Protein AF-A0A2V7DIC9-F1 (afdb_monomer)

pLDDT: mean 82.59, std 11.11, range [47.47, 97.12]

Foldseek 3Di:
DDDDQKDFDDDPNHTDDIDGDDPPPPDPPPPDDPVVVVVVVCVVVVNDDDCPVVVVVVVVVVVVD

Solvent-accessible surface area (backbone atoms only — not comparable to full-atom values): 4360 Å² total; per-residue (Å²): 136,87,78,78,71,61,47,78,40,62,58,94,91,36,83,75,49,72,51,64,79,77,86,78,69,76,71,78,75,77,76,90,51,71,66,63,48,51,54,49,50,37,59,76,47,72,67,53,82,84,56,67,63,61,51,54,54,49,54,58,54,61,75,74,106

Mean predicted aligned error: 13.07 Å

Radius of gyration: 26.92 Å; Cα contacts (8 Å, |Δi|>4): 27; chains: 1; bounding box: 49×30×70 Å

Sequence (65 aa):
MQIEKEIVITRDAKPVAKLVRIDERPKPRKRFDPTAHAKWQRRIAGGKVSRWVDRAVREAREVRR

Structure (mmCIF, N/CA/C/O backbone):
data_AF-A0A2V7DIC9-F1
#
_entry.id   AF-A0A2V7DIC9-F1
#
loop_
_atom_site.group_PDB
_atom_site.id
_atom_site.type_symbol
_atom_site.label_atom_id
_atom_site.label_alt_id
_atom_site.label_comp_id
_atom_site.label_asym_id
_atom_site.label_entity_id
_atom_site.label_seq_id
_atom_site.pdbx_PDB_ins_code
_atom_site.Cartn_x
_atom_site.Cartn_y
_atom_site.Cartn_z
_atom_site.occupancy
_atom_site.B_iso_or_equiv
_atom_site.auth_seq_id
_atom_site.auth_comp_id
_atom_site.auth_asym_id
_atom_site.auth_atom_id
_atom_site.pdbx_PDB_model_num
ATOM 1 N N . MET A 1 1 ? -1.009 10.787 35.170 1.00 47.47 1 MET A N 1
ATOM 2 C CA . MET A 1 1 ? -2.094 10.820 34.164 1.00 47.47 1 MET A CA 1
ATOM 3 C C . MET A 1 1 ? -2.113 9.487 33.437 1.00 47.47 1 MET A C 1
ATOM 5 O O . MET A 1 1 ? -1.136 9.175 32.767 1.00 47.47 1 MET A O 1
ATOM 9 N N . GLN A 1 2 ? -3.160 8.679 33.619 1.00 56.12 2 GLN A N 1
ATOM 10 C CA . GLN A 1 2 ? -3.357 7.483 32.799 1.00 56.12 2 GLN A CA 1
ATOM 11 C C . GLN A 1 2 ? -3.998 7.911 31.482 1.00 56.12 2 GLN A C 1
ATOM 13 O O . GLN A 1 2 ? -4.981 8.644 31.474 1.00 56.12 2 GLN A O 1
ATOM 18 N N . ILE A 1 3 ? -3.387 7.519 30.372 1.00 63.97 3 ILE A N 1
ATOM 19 C CA . ILE A 1 3 ? -3.905 7.805 29.041 1.00 63.97 3 ILE A CA 1
ATOM 20 C C . ILE A 1 3 ? -4.753 6.603 28.642 1.00 63.97 3 ILE A C 1
ATOM 22 O O . ILE A 1 3 ? -4.214 5.522 28.397 1.00 63.97 3 ILE A O 1
ATOM 26 N N . GLU A 1 4 ? -6.068 6.783 28.594 1.00 68.50 4 GLU A N 1
ATOM 27 C CA . GLU A 1 4 ? -6.985 5.746 28.125 1.00 68.50 4 GLU A CA 1
ATOM 28 C C . GLU A 1 4 ? -6.725 5.450 26.638 1.00 68.50 4 GLU A C 1
ATOM 30 O O . GLU A 1 4 ? -6.594 6.358 25.812 1.00 68.50 4 GLU A O 1
ATOM 35 N N . LYS A 1 5 ? -6.577 4.162 26.300 1.00 75.75 5 LYS A N 1
ATOM 36 C CA . LYS A 1 5 ? -6.281 3.698 24.930 1.00 75.75 5 LYS A CA 1
ATOM 37 C C . LYS A 1 5 ? -7.507 3.740 24.011 1.00 75.75 5 LYS A C 1
ATOM 39 O O . LYS A 1 5 ? -7.350 3.830 22.794 1.00 75.75 5 LYS A O 1
ATOM 44 N N . GLU A 1 6 ? -8.699 3.673 24.593 1.00 85.00 6 GLU A N 1
ATOM 45 C CA . GLU A 1 6 ? -9.982 3.584 23.905 1.00 85.00 6 GLU A CA 1
ATOM 46 C C . GLU A 1 6 ? -11.025 4.379 24.691 1.00 85.00 6 GLU A C 1
ATOM 48 O O . GLU A 1 6 ? -11.098 4.250 25.910 1.00 85.00 6 GLU A O 1
ATOM 53 N N . ILE A 1 7 ? -11.830 5.176 23.988 1.00 90.44 7 ILE A N 1
ATOM 54 C CA . ILE A 1 7 ? -12.962 5.908 24.561 1.00 90.44 7 ILE A CA 1
ATOM 55 C C . ILE A 1 7 ? -14.238 5.304 23.978 1.00 90.44 7 ILE A C 1
ATOM 57 O O . ILE A 1 7 ? -14.462 5.359 22.766 1.00 90.44 7 ILE A O 1
ATOM 61 N N . VAL A 1 8 ? -15.082 4.728 24.834 1.00 91.44 8 VAL A N 1
ATOM 62 C CA . VAL A 1 8 ? -16.385 4.185 24.429 1.00 91.44 8 VAL A CA 1
ATOM 63 C C . VAL A 1 8 ? -17.413 5.312 24.444 1.00 91.44 8 VAL A C 1
ATOM 65 O O . VAL A 1 8 ? -17.682 5.908 25.481 1.00 91.44 8 VAL A O 1
ATOM 68 N N . ILE A 1 9 ? -18.002 5.599 23.287 1.00 93.06 9 ILE A N 1
ATOM 69 C CA . ILE A 1 9 ? -19.084 6.572 23.151 1.00 93.06 9 ILE A CA 1
ATOM 70 C C . ILE A 1 9 ? -20.404 5.849 23.411 1.00 93.06 9 ILE A C 1
ATOM 72 O O . ILE A 1 9 ? -20.697 4.833 22.771 1.00 93.06 9 ILE A O 1
ATOM 76 N N . THR A 1 10 ? -21.218 6.392 24.316 1.00 96.94 10 THR A N 1
ATOM 77 C CA . THR A 1 10 ? -22.533 5.844 24.669 1.00 96.94 10 THR A CA 1
ATOM 78 C C . THR A 1 10 ? -23.680 6.779 24.287 1.00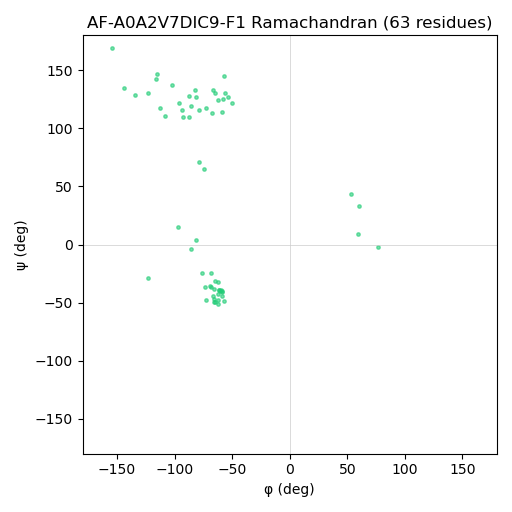 96.94 10 THR A C 1
ATOM 80 O O . THR A 1 10 ? -23.550 7.993 24.423 1.00 96.94 10 THR A O 1
ATOM 83 N N . ARG A 1 11 ? -24.832 6.214 23.905 1.00 97.12 11 ARG A N 1
ATOM 84 C CA . ARG A 1 11 ? -26.138 6.893 23.847 1.00 97.12 11 ARG A CA 1
ATOM 85 C C . ARG A 1 11 ? -27.122 6.112 24.713 1.00 97.12 11 ARG A C 1
ATOM 87 O O . ARG A 1 11 ? -27.190 4.893 24.588 1.00 97.12 11 ARG A O 1
ATOM 94 N N . ASP A 1 12 ? -27.838 6.792 25.606 1.00 96.94 12 ASP A N 1
ATOM 95 C CA . ASP A 1 12 ? -28.768 6.166 26.565 1.00 96.94 12 ASP A CA 1
ATOM 96 C C . ASP A 1 12 ? -28.109 5.052 27.399 1.00 96.94 12 ASP A C 1
ATOM 98 O O . ASP A 1 12 ? -28.649 3.957 27.549 1.00 96.94 12 ASP A O 1
ATOM 102 N N . ALA A 1 13 ? -26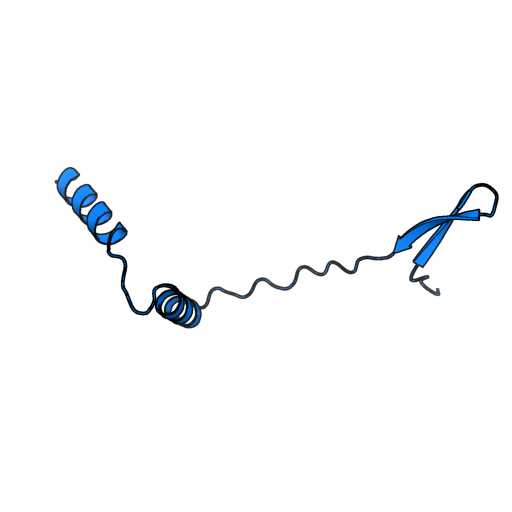.884 5.309 27.875 1.00 90.81 13 ALA A N 1
ATOM 103 C CA . ALA A 1 13 ? -26.026 4.347 28.579 1.00 90.81 13 ALA A CA 1
ATOM 104 C C . ALA A 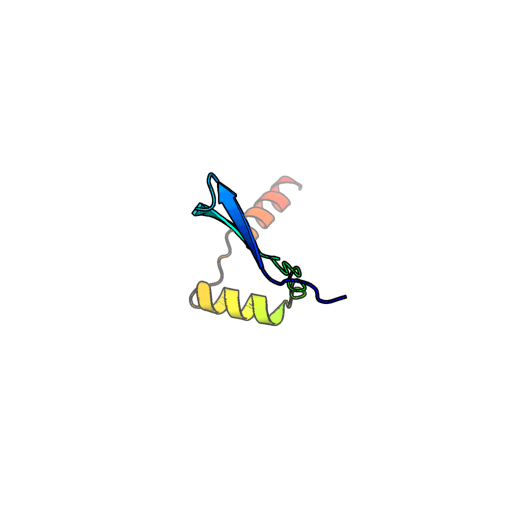1 13 ? -25.670 3.069 27.784 1.00 90.81 13 ALA A C 1
ATOM 106 O O . ALA A 1 13 ? -25.055 2.154 28.329 1.00 90.81 13 ALA A O 1
ATOM 107 N N . LYS A 1 14 ? -25.998 3.003 26.486 1.00 95.56 14 LYS A N 1
ATOM 108 C CA . LYS A 1 14 ? -25.629 1.897 25.596 1.00 95.56 14 LYS A CA 1
ATOM 109 C C . LYS A 1 14 ? -24.448 2.296 24.713 1.00 95.56 14 LYS A C 1
ATOM 111 O O . LYS A 1 14 ? -24.438 3.411 24.188 1.00 95.56 14 LYS A O 1
ATOM 116 N N . PRO A 1 15 ? -23.455 1.417 24.513 1.00 95.31 15 PRO A N 1
ATOM 117 C CA . PRO A 1 15 ? -22.325 1.709 23.640 1.00 95.31 15 PRO A CA 1
ATOM 118 C C . PRO A 1 15 ? -22.790 1.825 22.185 1.00 95.31 15 PRO A C 1
ATOM 120 O O . PRO A 1 15 ? -23.529 0.972 21.696 1.00 95.31 15 PRO A O 1
ATOM 123 N N . VAL A 1 16 ? -22.346 2.873 21.492 1.00 96.88 16 VAL A N 1
ATOM 124 C CA . VAL A 1 16 ? -22.691 3.125 20.080 1.00 96.88 16 VAL A CA 1
ATOM 125 C C . VAL A 1 16 ? -21.470 3.243 19.176 1.00 96.88 16 VAL A C 1
ATOM 127 O O . VAL A 1 16 ? -21.553 2.910 17.998 1.00 96.88 16 VAL A O 1
ATOM 130 N N . ALA A 1 17 ? -20.335 3.697 19.704 1.00 95.25 17 ALA A N 1
ATOM 131 C CA . ALA A 1 17 ? -19.099 3.834 18.942 1.00 95.25 17 ALA A CA 1
ATOM 132 C C . ALA A 1 17 ? -17.878 3.763 19.864 1.00 95.25 17 ALA A C 1
ATOM 134 O O . ALA A 1 17 ? -17.996 3.817 21.089 1.00 95.25 17 ALA A O 1
ATOM 135 N N . LYS A 1 18 ? -16.693 3.643 19.265 1.00 91.44 18 LYS A N 1
ATOM 136 C CA . LYS A 1 18 ? -15.408 3.595 19.964 1.00 91.44 18 LYS A CA 1
ATOM 137 C C . LYS A 1 18 ? -14.425 4.520 19.262 1.00 91.44 18 LYS A C 1
ATOM 139 O O . LYS A 1 18 ? -14.255 4.418 18.049 1.00 91.44 18 LYS A O 1
ATOM 144 N N . LEU A 1 19 ? -13.778 5.402 20.016 1.00 91.31 19 LEU A N 1
ATOM 145 C CA . LEU A 1 19 ? -12.626 6.162 19.544 1.00 91.31 19 LEU A CA 1
ATOM 146 C C . LEU A 1 19 ? -11.364 5.445 19.999 1.00 91.31 19 LEU A C 1
ATOM 148 O O . LEU A 1 19 ? -11.141 5.252 21.193 1.00 91.31 19 LEU A O 1
ATOM 152 N N . VAL A 1 20 ? -10.533 5.069 19.038 1.00 88.88 20 VAL A N 1
ATOM 153 C CA . VAL A 1 20 ? -9.232 4.450 19.281 1.00 88.88 20 VAL A CA 1
ATOM 154 C C . VAL A 1 20 ? -8.145 5.370 18.754 1.00 88.88 20 VAL A C 1
ATOM 156 O O . VAL A 1 20 ? -8.309 6.015 17.716 1.00 88.88 20 VAL A O 1
ATOM 159 N N . ARG A 1 21 ? -7.017 5.443 19.462 1.00 83.00 21 ARG A N 1
ATOM 160 C CA . ARG A 1 21 ? -5.841 6.133 18.929 1.00 83.00 21 ARG A CA 1
ATOM 161 C C . ARG A 1 21 ? -5.232 5.291 17.819 1.00 83.00 21 ARG A C 1
ATOM 163 O O . ARG A 1 21 ? -4.747 4.191 18.070 1.00 83.00 21 ARG A O 1
ATOM 170 N N . ILE A 1 22 ? -5.221 5.837 16.613 1.00 80.50 22 ILE A N 1
ATOM 171 C CA . ILE A 1 22 ? -4.448 5.290 15.505 1.00 80.50 22 ILE A CA 1
ATOM 172 C C . ILE A 1 22 ? -3.053 5.909 15.607 1.00 80.50 22 ILE A C 1
ATOM 174 O O . ILE A 1 22 ? -2.889 7.109 15.396 1.00 80.50 22 ILE A O 1
ATOM 178 N N . ASP A 1 23 ? -2.047 5.110 15.969 1.00 72.88 23 ASP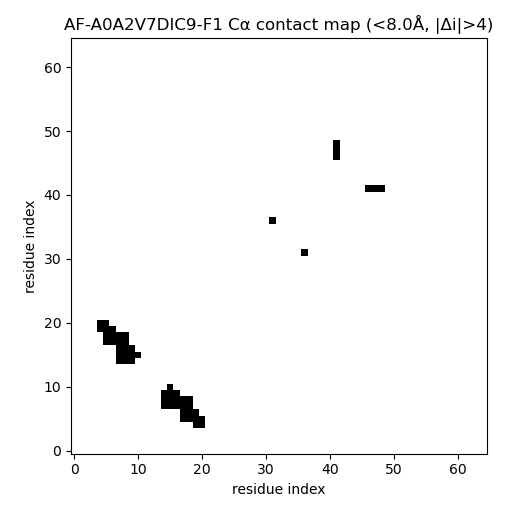 A N 1
ATOM 179 C CA . ASP A 1 23 ? -0.641 5.524 15.861 1.00 72.88 23 ASP A CA 1
ATOM 180 C C . ASP A 1 23 ? -0.226 5.361 14.391 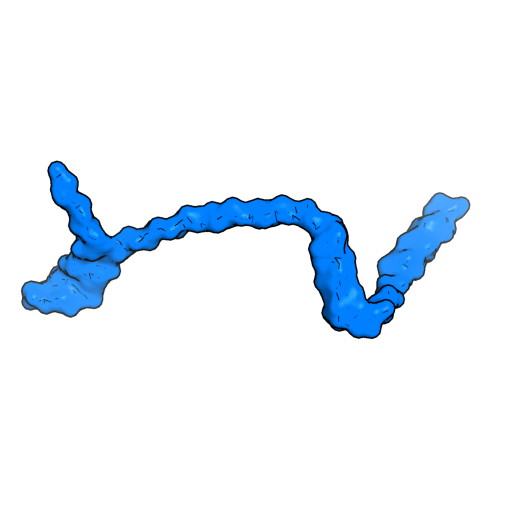1.00 72.88 23 ASP A C 1
ATOM 182 O O . ASP A 1 23 ? 0.480 4.429 14.004 1.00 72.88 23 ASP A O 1
ATOM 186 N N . GLU A 1 24 ? -0.754 6.236 13.532 1.00 69.19 24 GLU A N 1
ATOM 187 C CA . GLU A 1 24 ? -0.396 6.318 12.117 1.00 69.19 24 GLU A CA 1
ATOM 188 C C . GLU A 1 24 ? 0.983 6.977 12.007 1.00 69.19 24 GLU A C 1
ATOM 190 O O . GLU A 1 24 ? 1.155 8.083 11.503 1.00 69.19 24 GLU A O 1
ATOM 195 N N . ARG A 1 25 ? 2.018 6.306 12.525 1.00 71.12 25 ARG A N 1
ATOM 196 C CA . ARG A 1 25 ? 3.390 6.696 12.210 1.00 71.12 25 ARG A CA 1
ATOM 197 C C . ARG A 1 25 ? 3.586 6.389 10.736 1.00 71.12 25 ARG A C 1
ATOM 199 O O . ARG A 1 25 ? 3.594 5.202 10.385 1.00 71.12 25 ARG A O 1
ATOM 206 N N . PRO A 1 26 ? 3.762 7.397 9.860 1.00 73.12 26 PRO A N 1
ATOM 207 C CA . PRO A 1 26 ? 4.072 7.115 8.475 1.00 73.12 26 PRO A CA 1
ATOM 208 C C . PRO A 1 26 ? 5.362 6.310 8.484 1.00 73.12 26 PRO A C 1
ATOM 210 O O . PRO A 1 26 ? 6.411 6.784 8.929 1.00 73.12 26 PRO A O 1
ATOM 213 N N . LYS A 1 27 ? 5.274 5.049 8.051 1.00 76.88 27 LYS A N 1
ATOM 214 C CA . LYS A 1 27 ? 6.458 4.208 7.942 1.00 76.88 27 LYS A CA 1
ATOM 215 C C . LYS A 1 27 ? 7.457 4.981 7.081 1.00 76.88 27 LYS A C 1
ATOM 217 O O . LYS A 1 27 ? 7.069 5.400 5.984 1.00 76.88 27 LYS A O 1
ATOM 222 N N . PRO A 1 28 ? 8.707 5.184 7.538 1.00 81.19 28 PRO A N 1
ATOM 223 C CA . PRO A 1 28 ? 9.697 5.887 6.742 1.00 81.19 28 PRO A CA 1
ATOM 224 C C . PRO A 1 28 ? 9.730 5.265 5.349 1.00 81.19 28 PRO A C 1
ATOM 226 O O . PRO A 1 28 ? 9.910 4.047 5.213 1.00 81.19 28 PRO A O 1
ATOM 229 N N . ARG A 1 29 ? 9.474 6.076 4.313 1.00 80.88 29 ARG A N 1
ATOM 230 C CA . ARG A 1 29 ? 9.517 5.585 2.934 1.00 80.88 29 ARG A CA 1
ATOM 231 C C . ARG A 1 29 ? 10.916 5.026 2.724 1.00 80.88 29 ARG A C 1
ATOM 233 O O . ARG A 1 29 ? 11.903 5.717 2.979 1.00 80.88 29 ARG A O 1
ATOM 240 N N . LYS A 1 30 ? 11.008 3.764 2.297 1.00 84.25 30 LYS A N 1
ATOM 241 C CA . LYS A 1 30 ? 12.307 3.193 1.940 1.00 84.25 30 LYS A CA 1
ATOM 242 C C . LYS A 1 30 ? 12.920 4.089 0.868 1.00 84.25 30 LYS A C 1
ATOM 244 O O . LYS A 1 30 ? 12.241 4.427 -0.103 1.00 84.25 30 LYS A O 1
ATOM 249 N N . ARG A 1 31 ? 14.182 4.482 1.058 1.00 90.44 31 ARG A N 1
ATOM 250 C CA . ARG A 1 31 ? 14.935 5.154 -0.002 1.00 90.44 31 ARG A CA 1
ATOM 251 C C . ARG A 1 31 ? 14.950 4.248 -1.230 1.00 90.44 31 ARG A C 1
ATOM 253 O O . ARG A 1 31 ? 14.959 3.023 -1.102 1.00 90.44 31 ARG A O 1
ATOM 260 N N . PHE A 1 32 ? 14.910 4.865 -2.404 1.00 92.31 32 PHE A N 1
ATOM 261 C CA . PHE A 1 32 ? 15.026 4.134 -3.653 1.00 92.31 32 PHE A CA 1
ATOM 262 C C . PHE A 1 32 ? 16.392 3.441 -3.708 1.00 92.31 32 PHE A C 1
ATOM 264 O O . PHE A 1 32 ? 17.422 4.096 -3.563 1.00 92.31 32 PHE A O 1
ATOM 271 N N . ASP A 1 33 ? 16.381 2.125 -3.899 1.00 93.88 33 ASP A N 1
ATOM 272 C CA . ASP A 1 33 ? 17.575 1.321 -4.144 1.00 93.88 33 ASP A CA 1
ATOM 273 C C . ASP A 1 33 ? 17.550 0.875 -5.616 1.00 93.88 33 ASP A C 1
ATOM 275 O O . ASP A 1 33 ? 16.697 0.054 -5.988 1.00 93.88 33 ASP A O 1
ATOM 279 N N . PRO A 1 34 ? 18.456 1.399 -6.463 1.00 92.44 34 PRO A N 1
ATOM 280 C CA . PRO A 1 34 ? 18.483 1.070 -7.883 1.00 92.44 34 PRO A CA 1
ATOM 281 C C . PRO A 1 34 ? 18.751 -0.419 -8.135 1.00 92.44 34 PRO A C 1
ATOM 283 O O . PRO A 1 34 ? 18.202 -0.986 -9.079 1.00 92.44 34 PRO A O 1
ATOM 286 N N . THR A 1 35 ? 19.526 -1.084 -7.274 1.00 94.12 35 THR A N 1
ATOM 287 C CA . THR A 1 35 ? 19.878 -2.502 -7.423 1.00 94.12 35 THR A CA 1
ATOM 288 C C . THR A 1 35 ? 18.680 -3.390 -7.106 1.00 94.12 35 THR A C 1
ATOM 290 O O . THR A 1 35 ? 18.332 -4.284 -7.887 1.00 94.12 35 THR A O 1
ATOM 293 N N . ALA A 1 36 ? 17.995 -3.123 -5.990 1.00 93.62 36 ALA A N 1
ATOM 294 C CA . ALA A 1 36 ? 16.767 -3.833 -5.641 1.00 93.62 36 ALA A CA 1
ATOM 295 C C . ALA A 1 36 ? 15.669 -3.611 -6.689 1.00 93.62 36 ALA A C 1
ATOM 297 O O . ALA A 1 36 ? 14.954 -4.552 -7.049 1.00 93.62 36 ALA A O 1
ATOM 298 N N . HIS A 1 37 ? 15.562 -2.389 -7.216 1.00 91.00 37 HIS A N 1
ATOM 299 C CA . HIS A 1 37 ? 14.600 -2.068 -8.259 1.00 91.00 37 HIS A CA 1
ATOM 300 C C . HIS A 1 37 ? 14.902 -2.806 -9.569 1.00 91.00 37 HIS A C 1
ATOM 302 O O . HIS A 1 37 ? 14.006 -3.449 -10.113 1.00 91.00 37 HIS A O 1
ATOM 308 N N . ALA A 1 38 ? 16.155 -2.815 -10.034 1.00 89.19 38 ALA A N 1
ATOM 309 C CA . ALA A 1 38 ? 16.558 -3.551 -11.234 1.00 89.19 38 ALA A CA 1
ATOM 310 C C . ALA A 1 38 ? 16.307 -5.064 -11.098 1.00 89.19 38 ALA A C 1
ATOM 312 O O . ALA A 1 38 ? 15.805 -5.708 -12.023 1.00 89.19 38 ALA A O 1
ATOM 313 N N . LYS A 1 39 ? 16.581 -5.643 -9.920 1.00 92.19 39 LYS A N 1
ATOM 314 C CA . LYS A 1 39 ? 16.276 -7.054 -9.632 1.00 92.19 39 LYS A CA 1
ATOM 315 C C . LYS A 1 39 ? 14.772 -7.332 -9.692 1.00 92.19 39 LYS A C 1
ATOM 317 O O . LYS A 1 39 ? 14.358 -8.348 -10.252 1.00 92.19 39 LYS A O 1
ATOM 322 N N . TRP A 1 40 ? 13.952 -6.435 -9.138 1.00 91.25 40 TRP A N 1
ATOM 323 C CA . TRP A 1 40 ? 12.494 -6.524 -9.216 1.00 91.25 40 TRP A CA 1
ATOM 324 C C . TRP A 1 40 ? 11.997 -6.433 -10.663 1.00 91.25 40 TRP A C 1
ATOM 326 O O . TRP A 1 40 ? 11.234 -7.302 -11.081 1.00 91.25 40 TRP A O 1
ATOM 336 N N . GLN A 1 41 ? 12.483 -5.460 -11.439 1.00 89.50 41 GLN A N 1
ATOM 337 C CA . GLN A 1 41 ? 12.143 -5.305 -12.855 1.00 89.50 41 GLN A CA 1
ATOM 338 C C . GLN A 1 41 ? 12.488 -6.570 -13.647 1.00 89.50 41 GLN A C 1
ATOM 340 O O . GLN A 1 41 ? 11.633 -7.106 -14.349 1.00 89.50 41 GLN A O 1
ATOM 345 N N . ARG A 1 42 ? 13.704 -7.110 -13.475 1.00 87.88 42 ARG A N 1
ATOM 346 C CA . ARG A 1 42 ? 14.136 -8.352 -14.136 1.00 87.88 42 ARG A CA 1
ATOM 347 C C . ARG A 1 42 ? 13.233 -9.529 -13.781 1.00 87.88 42 ARG A C 1
ATOM 349 O O . ARG A 1 42 ? 12.908 -10.325 -14.656 1.00 87.88 42 ARG A O 1
ATOM 356 N N . ARG A 1 43 ? 12.825 -9.644 -12.514 1.00 90.75 43 ARG A N 1
ATOM 357 C CA . ARG A 1 43 ? 11.923 -10.708 -12.057 1.00 90.75 43 ARG A CA 1
ATOM 358 C C . ARG A 1 43 ? 10.534 -10.577 -12.682 1.00 90.75 43 ARG A C 1
ATOM 360 O O . ARG A 1 43 ? 10.029 -11.556 -13.212 1.00 90.75 43 ARG A O 1
ATOM 367 N N . ILE A 1 44 ? 9.932 -9.389 -12.630 1.00 89.75 44 ILE A N 1
ATOM 368 C CA . ILE A 1 44 ? 8.570 -9.154 -13.137 1.00 89.75 44 ILE A CA 1
ATOM 369 C C . ILE A 1 44 ? 8.506 -9.273 -14.660 1.00 89.75 44 ILE A C 1
ATOM 371 O O . ILE A 1 44 ? 7.552 -9.829 -15.190 1.00 89.75 44 ILE A O 1
ATOM 375 N N . ALA A 1 45 ? 9.541 -8.824 -15.368 1.00 85.81 45 ALA A N 1
ATOM 376 C CA . ALA A 1 45 ? 9.608 -8.932 -16.820 1.00 85.81 45 ALA A CA 1
ATOM 377 C C . ALA A 1 45 ? 10.065 -10.321 -17.319 1.00 85.81 45 ALA A C 1
ATOM 379 O O . ALA A 1 45 ? 10.278 -10.502 -18.518 1.00 85.81 45 ALA A O 1
ATOM 380 N N . GLY A 1 46 ? 10.271 -11.302 -16.429 1.00 84.88 46 GLY A N 1
ATOM 381 C CA . GLY A 1 46 ? 10.742 -12.641 -16.807 1.00 84.88 46 GLY A CA 1
ATOM 382 C C . GLY A 1 46 ? 12.108 -12.626 -17.504 1.00 84.88 46 GLY A C 1
ATOM 383 O O . GLY A 1 46 ? 12.344 -13.394 -18.430 1.00 84.88 46 GLY A O 1
ATOM 384 N N . GLY A 1 47 ? 12.987 -11.695 -17.125 1.00 81.44 47 GLY A N 1
ATOM 385 C CA . GLY A 1 47 ? 14.291 -11.490 -17.757 1.00 81.44 47 GLY A CA 1
ATOM 386 C C . GLY A 1 47 ? 14.258 -10.759 -19.103 1.00 81.44 47 GLY A C 1
ATOM 387 O O . GLY A 1 47 ? 15.324 -10.497 -19.657 1.00 81.44 47 GLY A O 1
ATOM 388 N N . LYS A 1 48 ? 13.079 -10.400 -19.626 1.00 80.25 48 LYS A N 1
ATOM 389 C CA . LYS A 1 48 ? 12.949 -9.652 -20.881 1.00 80.25 48 LYS A CA 1
ATOM 390 C C . LYS A 1 48 ? 13.150 -8.162 -20.625 1.00 80.25 48 LYS A C 1
ATOM 392 O O . LYS A 1 48 ? 12.558 -7.592 -19.714 1.00 80.25 48 LYS A O 1
ATOM 397 N N . VAL A 1 49 ? 13.961 -7.514 -21.452 1.00 73.25 49 VAL A N 1
ATOM 398 C CA . VAL A 1 49 ? 14.114 -6.054 -21.429 1.00 73.25 49 VAL A CA 1
ATOM 399 C C . VAL A 1 49 ? 13.144 -5.461 -22.446 1.00 73.25 49 VAL A C 1
ATOM 401 O O . VAL A 1 49 ? 13.266 -5.721 -23.642 1.00 73.25 49 VAL A O 1
ATOM 404 N N . SER A 1 50 ? 12.165 -4.683 -21.9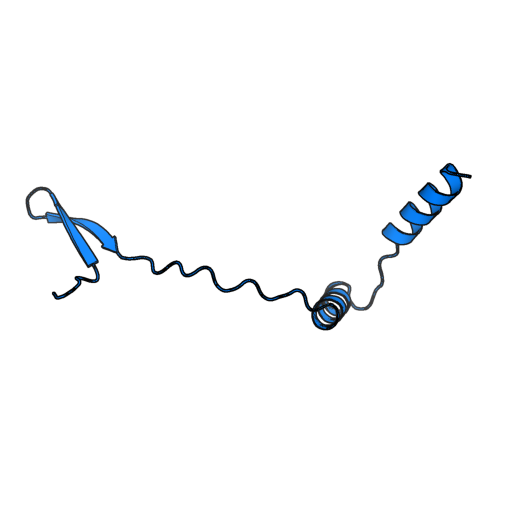80 1.00 69.12 50 SER A N 1
ATOM 405 C CA . SER A 1 50 ? 11.265 -3.936 -22.864 1.00 69.12 50 SER A CA 1
ATOM 406 C C . SER A 1 50 ? 11.978 -2.684 -23.373 1.00 69.12 50 SER A C 1
ATOM 408 O O . SER A 1 50 ? 12.317 -1.804 -22.588 1.00 69.12 50 SER A O 1
ATOM 410 N N . ARG A 1 51 ? 12.207 -2.604 -24.687 1.00 78.62 51 ARG A N 1
ATOM 411 C CA . ARG A 1 51 ? 12.929 -1.500 -25.353 1.00 78.62 51 ARG A CA 1
ATOM 412 C C . ARG A 1 51 ? 12.007 -0.437 -25.961 1.00 78.62 51 ARG A C 1
ATOM 414 O O . ARG A 1 51 ? 12.435 0.354 -26.795 1.00 78.62 51 ARG A O 1
ATOM 421 N N . TRP A 1 52 ? 10.730 -0.422 -25.579 1.00 76.56 52 TRP A N 1
ATOM 422 C CA . TRP A 1 52 ? 9.757 0.546 -26.103 1.00 76.56 52 TRP A CA 1
ATOM 423 C C . TRP A 1 52 ? 10.168 1.996 -25.818 1.00 76.56 52 TRP A C 1
ATOM 425 O O . TRP A 1 52 ? 10.049 2.849 -26.693 1.00 76.56 52 TRP A O 1
ATOM 435 N N . VAL A 1 53 ? 10.721 2.254 -24.629 1.00 76.81 53 VAL A N 1
ATOM 436 C CA . VAL A 1 53 ? 11.232 3.579 -24.251 1.00 76.81 53 VAL A CA 1
ATOM 437 C C . VAL A 1 53 ? 12.454 3.953 -25.088 1.00 76.81 53 VAL A C 1
ATOM 439 O O . VAL A 1 53 ? 12.499 5.056 -25.620 1.00 76.81 53 VAL A O 1
ATOM 442 N N . ASP A 1 54 ? 13.404 3.032 -25.282 1.00 80.31 54 ASP A N 1
ATOM 443 C CA . ASP A 1 54 ? 14.599 3.283 -26.102 1.00 80.31 54 ASP A CA 1
ATOM 444 C C . ASP A 1 54 ? 14.228 3.657 -27.542 1.00 80.31 54 ASP A C 1
ATOM 446 O O . ASP A 1 54 ? 14.820 4.564 -28.128 1.00 80.31 54 ASP A O 1
ATOM 450 N N . ARG A 1 55 ? 13.210 2.986 -28.101 1.00 77.31 55 ARG A N 1
ATOM 451 C CA . ARG A 1 55 ? 12.667 3.302 -29.425 1.00 77.31 55 ARG A CA 1
ATOM 452 C C . ARG A 1 55 ? 12.086 4.716 -29.472 1.00 77.31 55 ARG A C 1
ATOM 454 O O . ARG A 1 55 ? 12.489 5.489 -30.334 1.00 77.31 55 ARG A O 1
ATOM 461 N N . ALA A 1 56 ? 11.209 5.066 -28.531 1.00 80.56 56 ALA A N 1
ATOM 462 C CA . ALA A 1 56 ? 10.598 6.395 -28.471 1.00 80.56 56 ALA A CA 1
ATOM 463 C C . ALA A 1 56 ? 11.644 7.510 -28.275 1.00 80.56 56 ALA A C 1
ATOM 465 O O . ALA A 1 56 ? 11.569 8.565 -28.901 1.00 80.56 56 ALA A O 1
ATOM 466 N N . VAL A 1 57 ? 12.666 7.264 -27.446 1.00 82.00 57 VAL A N 1
ATOM 467 C CA . VAL A 1 57 ? 13.780 8.201 -27.236 1.00 82.00 57 VAL A CA 1
ATOM 468 C C . VAL A 1 57 ? 14.610 8.373 -28.510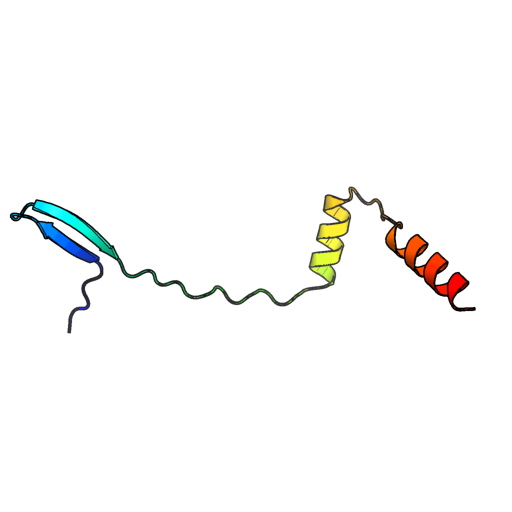 1.00 82.00 57 VAL A C 1
ATOM 470 O O . VAL A 1 57 ? 15.043 9.488 -28.800 1.00 82.00 57 VAL A O 1
ATOM 473 N N . ARG A 1 58 ? 14.838 7.302 -29.281 1.00 81.00 58 ARG A N 1
ATOM 474 C CA . ARG A 1 58 ? 15.540 7.387 -30.570 1.00 81.00 58 ARG A CA 1
ATOM 475 C C . ARG A 1 58 ? 14.746 8.209 -31.582 1.00 81.00 58 ARG A C 1
ATOM 477 O O . ARG A 1 58 ? 15.304 9.137 -32.155 1.00 81.00 58 ARG A O 1
ATOM 484 N N . GLU A 1 59 ? 13.459 7.916 -31.737 1.00 82.12 59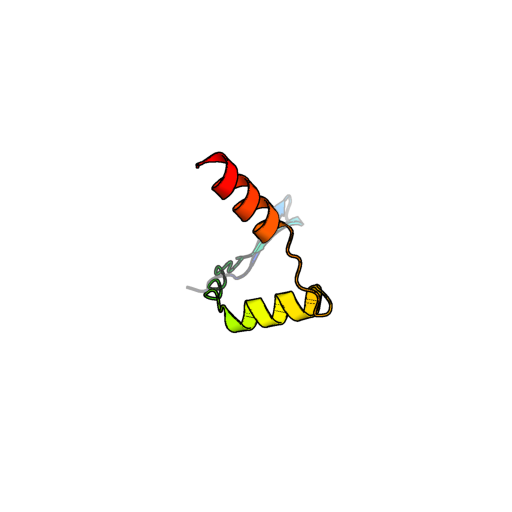 GLU A N 1
ATOM 485 C CA . GLU A 1 59 ? 12.563 8.638 -32.650 1.00 82.12 59 GLU A CA 1
ATOM 486 C C . GLU A 1 59 ? 12.510 10.138 -32.297 1.00 82.12 59 GLU A C 1
ATOM 488 O O . GLU A 1 59 ? 12.691 10.991 -33.162 1.00 82.12 59 GLU A O 1
ATOM 493 N N . ALA A 1 60 ? 12.404 10.485 -31.010 1.00 80.31 60 ALA A N 1
ATOM 494 C CA . ALA A 1 60 ? 12.435 11.881 -30.564 1.00 80.31 60 ALA A CA 1
ATOM 495 C C . ALA A 1 60 ? 13.781 12.590 -30.826 1.00 80.31 60 ALA A C 1
ATOM 497 O O . ALA A 1 60 ? 13.811 13.802 -31.044 1.00 80.31 60 ALA A O 1
ATOM 498 N N . ARG A 1 61 ? 14.907 11.862 -30.795 1.00 79.06 61 ARG A N 1
ATOM 499 C CA . ARG A 1 61 ? 16.235 12.413 -31.127 1.00 79.06 61 ARG A CA 1
ATOM 500 C C . ARG A 1 61 ? 16.403 12.654 -32.624 1.00 79.06 61 ARG A C 1
ATOM 502 O O . ARG A 1 61 ? 17.045 13.632 -32.987 1.00 79.06 61 ARG A O 1
ATOM 509 N N . GLU A 1 62 ? 15.841 11.785 -33.459 1.00 75.31 62 GLU A N 1
ATOM 510 C CA . GLU A 1 62 ? 15.870 11.921 -34.920 1.00 75.31 62 GLU A CA 1
ATOM 511 C C . GLU A 1 62 ? 15.003 13.095 -35.396 1.00 75.31 62 GLU A C 1
ATOM 513 O O . GLU A 1 62 ? 15.422 13.820 -36.285 1.00 75.31 62 GLU A O 1
ATOM 518 N N . VAL A 1 63 ? 13.866 13.362 -34.744 1.00 71.00 63 VAL A N 1
ATOM 519 C CA . VAL A 1 63 ? 12.993 14.518 -35.050 1.00 71.00 63 VAL A CA 1
ATOM 520 C C . VAL A 1 63 ? 13.625 15.870 -34.683 1.00 71.00 63 VAL A C 1
ATOM 522 O O . VAL A 1 63 ? 13.251 16.902 -35.233 1.00 71.00 63 VAL A O 1
ATOM 525 N N . ARG A 1 64 ? 14.575 15.900 -33.740 1.00 60.00 64 ARG A N 1
ATOM 526 C CA . ARG A 1 64 ? 15.237 17.140 -33.294 1.00 60.00 64 ARG A CA 1
ATOM 527 C C . ARG A 1 64 ? 16.442 17.534 -34.169 1.00 60.00 64 ARG A C 1
ATOM 529 O O . ARG A 1 64 ? 17.069 18.554 -33.886 1.00 60.00 64 ARG A O 1
ATOM 536 N N . ARG A 1 65 ? 16.808 16.720 -35.160 1.00 52.94 65 ARG A N 1
ATOM 537 C CA . ARG A 1 65 ? 17.984 16.912 -36.016 1.00 52.94 65 ARG A CA 1
ATOM 538 C C . ARG A 1 65 ? 17.582 17.400 -37.398 1.00 52.94 65 ARG A C 1
ATOM 540 O O . ARG A 1 65 ? 18.370 18.196 -37.947 1.00 52.94 65 ARG A O 1
#

Nearest PDB structures (foldseek):
  1a7b-assembly1_A  TM=3.778E-01  e=7.349E+00  Rattus norvegicus

Secondary structure (DSSP, 8-state):
----SEEEEEETTEEEEEEE------PPPPPP-HHHHHHHHHHHTTT----HHHHHHHHHHHH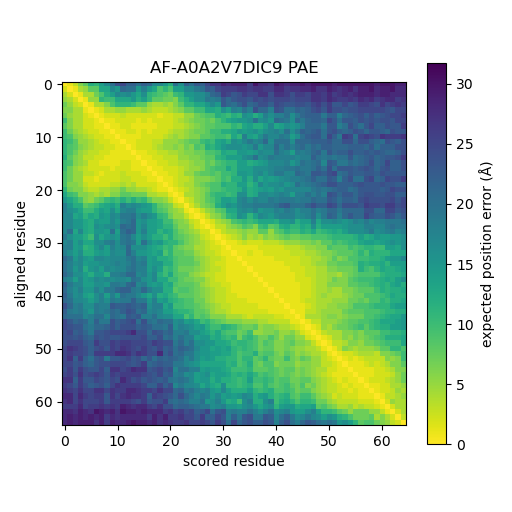T-